Protein AF-A0A402AEP1-F1 (afdb_monomer_lite)

Structure (mmCIF, N/CA/C/O backbone):
data_AF-A0A402AEP1-F1
#
_entry.id   AF-A0A402AEP1-F1
#
loop_
_atom_site.group_PDB
_atom_site.id
_atom_site.type_symbol
_atom_site.label_atom_id
_atom_site.label_alt_id
_atom_site.label_comp_id
_atom_site.label_asym_id
_atom_site.label_entity_id
_atom_site.label_seq_id
_atom_site.pdbx_PDB_ins_code
_atom_site.Cartn_x
_atom_site.Cartn_y
_atom_site.Cartn_z
_atom_site.occupancy
_atom_site.B_iso_or_equiv
_atom_site.auth_seq_id
_atom_site.auth_comp_id
_atom_site.auth_asym_id
_atom_site.auth_atom_id
_atom_site.pdbx_PDB_model_num
ATOM 1 N N . MET A 1 1 ? 5.144 -65.827 -8.231 1.00 48.34 1 MET A N 1
ATOM 2 C CA . MET A 1 1 ? 3.894 -65.039 -8.249 1.00 48.34 1 MET A CA 1
ATOM 3 C C . MET A 1 1 ? 4.328 -63.695 -7.730 1.00 48.34 1 MET A C 1
ATOM 5 O O . MET A 1 1 ? 4.492 -63.566 -6.528 1.00 48.34 1 MET A O 1
ATOM 9 N N . ASP A 1 2 ? 4.605 -62.756 -8.628 1.00 42.00 2 ASP A N 1
ATOM 10 C CA . ASP A 1 2 ? 5.219 -61.479 -8.277 1.00 42.00 2 ASP A CA 1
ATOM 11 C C . ASP A 1 2 ? 4.468 -60.397 -9.051 1.00 42.00 2 ASP A C 1
ATOM 13 O O . ASP A 1 2 ? 4.594 -60.253 -10.266 1.00 42.00 2 ASP A O 1
ATOM 17 N N . THR A 1 3 ? 3.559 -59.731 -8.346 1.00 48.81 3 THR A N 1
ATOM 18 C CA . THR A 1 3 ? 2.696 -58.660 -8.849 1.00 48.81 3 THR A CA 1
ATOM 19 C C . THR A 1 3 ? 3.521 -57.423 -9.202 1.00 48.81 3 THR A C 1
ATOM 21 O O . THR A 1 3 ? 3.992 -56.712 -8.316 1.00 48.81 3 THR A O 1
ATOM 24 N N . LEU A 1 4 ? 3.646 -57.143 -10.502 1.00 44.16 4 LEU A N 1
ATOM 25 C CA . LEU A 1 4 ? 4.056 -55.851 -11.058 1.00 44.16 4 LEU A CA 1
ATOM 26 C C . LEU A 1 4 ? 2.947 -54.813 -10.808 1.00 44.16 4 LEU A C 1
ATOM 28 O O . LEU A 1 4 ? 2.055 -54.643 -11.634 1.00 44.16 4 LEU A O 1
ATOM 32 N N . ASN A 1 5 ? 2.996 -54.115 -9.673 1.00 37.44 5 ASN A N 1
ATOM 33 C CA . ASN A 1 5 ? 2.285 -52.848 -9.492 1.00 37.44 5 ASN A CA 1
ATOM 34 C C . ASN A 1 5 ? 3.248 -51.708 -9.837 1.00 37.44 5 ASN A C 1
ATOM 36 O O . ASN A 1 5 ? 3.984 -51.219 -8.981 1.00 37.44 5 ASN A O 1
ATOM 40 N N . GLY A 1 6 ? 3.272 -51.315 -11.111 1.00 43.47 6 GLY A N 1
ATOM 41 C CA . GLY A 1 6 ? 3.854 -50.033 -11.502 1.00 43.47 6 GLY A CA 1
ATOM 42 C C . GLY A 1 6 ? 3.000 -48.894 -10.926 1.00 43.47 6 GLY A C 1
ATOM 43 O O . GLY A 1 6 ? 1.772 -48.996 -10.969 1.00 43.47 6 GLY A O 1
ATOM 44 N N . PRO A 1 7 ? 3.593 -47.830 -10.361 1.00 48.28 7 PRO A N 1
ATOM 45 C CA . PRO A 1 7 ? 2.818 -46.714 -9.839 1.00 48.28 7 PRO A CA 1
ATOM 46 C C . PRO A 1 7 ? 2.065 -46.015 -10.979 1.00 48.28 7 PRO A C 1
ATOM 48 O O . PRO A 1 7 ? 2.657 -45.603 -11.977 1.00 48.28 7 PRO A O 1
ATOM 51 N N . GLN A 1 8 ? 0.745 -45.905 -10.817 1.00 45.00 8 GLN A N 1
ATOM 52 C CA . GLN A 1 8 ? -0.141 -45.136 -11.684 1.00 45.00 8 GLN A CA 1
ATOM 53 C C . GLN A 1 8 ? 0.349 -43.685 -11.771 1.00 45.00 8 GLN A C 1
ATOM 55 O O . GLN A 1 8 ? 0.468 -42.994 -10.758 1.00 45.00 8 GLN A O 1
ATOM 60 N N . SER A 1 9 ? 0.612 -43.216 -12.990 1.00 43.06 9 SER A N 1
ATOM 61 C CA . SER A 1 9 ? 0.821 -41.803 -13.285 1.00 43.06 9 SER A CA 1
ATOM 62 C C . SER A 1 9 ? -0.471 -41.035 -13.008 1.00 43.06 9 SER A C 1
ATOM 64 O O . SER A 1 9 ? -1.369 -40.988 -13.845 1.00 43.06 9 SER A O 1
ATOM 66 N N . ASN A 1 10 ? -0.565 -40.421 -11.830 1.00 42.53 10 ASN A N 1
ATOM 67 C CA . ASN A 1 10 ? -1.491 -39.319 -11.597 1.00 42.53 10 ASN A CA 1
ATOM 68 C C . ASN A 1 10 ? -0.994 -38.132 -12.421 1.00 42.53 10 ASN A C 1
ATOM 70 O O . ASN A 1 10 ? -0.123 -37.385 -11.986 1.00 42.53 10 ASN A O 1
ATOM 74 N N . HIS A 1 11 ? -1.503 -38.003 -13.640 1.00 44.72 11 HIS A N 1
ATOM 75 C CA . HIS A 1 11 ? -1.398 -36.780 -14.418 1.00 44.72 11 HIS A CA 1
ATOM 76 C C . HIS A 1 11 ? -2.416 -35.798 -13.814 1.00 44.72 11 HIS A C 1
ATOM 78 O O . HIS A 1 11 ? -3.614 -36.068 -13.922 1.00 44.72 11 HIS A O 1
ATOM 84 N N . PRO A 1 12 ? -2.018 -34.716 -13.121 1.00 44.16 12 PRO A N 1
ATOM 85 C CA . PRO A 1 12 ? -2.980 -33.686 -12.775 1.00 44.16 12 PRO A CA 1
ATOM 86 C C . PRO A 1 12 ? -3.431 -32.987 -14.064 1.00 44.16 12 PRO A C 1
ATOM 88 O O . PRO A 1 12 ? -2.636 -32.676 -14.953 1.00 44.16 12 PRO A O 1
ATOM 91 N N . ASP A 1 13 ? -4.741 -32.827 -14.165 1.00 45.31 13 ASP A N 1
ATOM 92 C CA . ASP A 1 13 ? -5.471 -32.156 -15.231 1.00 45.31 13 ASP A CA 1
ATOM 93 C C . ASP A 1 13 ? -4.985 -30.694 -15.412 1.00 45.31 13 ASP A C 1
ATOM 95 O O . ASP A 1 13 ? -4.808 -29.991 -14.413 1.00 45.31 13 ASP A O 1
ATOM 99 N N . PRO A 1 14 ? -4.742 -30.202 -16.645 1.00 46.75 14 PRO A N 1
ATOM 100 C CA . PRO A 1 14 ? -4.286 -28.829 -16.876 1.00 46.75 14 PRO A CA 1
ATOM 101 C C . PRO A 1 14 ? -5.398 -27.768 -16.750 1.00 46.75 14 PRO A C 1
ATOM 103 O O . PRO A 1 14 ? -5.116 -26.576 -16.876 1.00 46.75 14 PRO A O 1
ATOM 106 N N . ALA A 1 15 ? -6.655 -28.140 -16.485 1.00 43.97 15 ALA A N 1
ATOM 107 C CA . ALA A 1 15 ? -7.776 -27.206 -16.403 1.00 43.97 15 ALA A CA 1
ATOM 108 C C . ALA A 1 15 ? -8.049 -26.727 -14.969 1.00 43.97 15 ALA A C 1
ATOM 110 O O . ALA A 1 15 ? -9.167 -26.796 -14.464 1.00 43.97 15 ALA A O 1
ATOM 111 N N . SER A 1 16 ? -7.025 -26.200 -14.303 1.00 42.53 16 SER A N 1
ATOM 112 C CA . SER A 1 16 ? -7.179 -25.310 -13.144 1.00 42.53 16 SER A CA 1
ATOM 113 C C . SER A 1 16 ? -5.925 -24.462 -12.973 1.00 42.53 16 SER A C 1
ATOM 115 O O . SER A 1 16 ? -5.325 -24.407 -11.904 1.00 42.53 16 SER A O 1
ATOM 117 N N . SER A 1 17 ? -5.527 -23.768 -14.042 1.00 40.47 17 SER A N 1
ATOM 118 C CA . SER A 1 17 ? -4.608 -22.635 -13.931 1.00 40.47 17 SER A CA 1
ATOM 119 C C . SER A 1 17 ? -5.361 -21.475 -13.264 1.00 40.47 17 SER A C 1
ATOM 121 O O . SER A 1 17 ? -5.720 -20.487 -13.900 1.00 40.47 17 SER A O 1
ATOM 123 N N . GLN A 1 18 ? -5.678 -21.627 -11.974 1.00 41.16 18 GLN A N 1
ATOM 124 C CA . GLN A 1 18 ? -6.009 -20.490 -11.129 1.00 41.16 18 GLN A CA 1
ATOM 125 C C . GLN A 1 18 ? -4.783 -19.585 -11.145 1.00 41.16 18 GLN A C 1
ATOM 127 O O . GLN A 1 18 ? -3.665 -20.029 -10.888 1.00 41.16 18 GLN A O 1
ATOM 132 N N . TYR A 1 19 ? -4.991 -18.337 -11.536 1.00 41.31 19 TYR A N 1
ATOM 133 C CA . TYR A 1 19 ? -3.970 -17.306 -11.557 1.00 41.31 19 TYR A CA 1
ATOM 134 C C . TYR A 1 19 ? -3.502 -17.081 -10.114 1.00 41.31 19 TYR A C 1
ATOM 136 O O . TYR A 1 19 ? -4.135 -16.354 -9.354 1.00 41.31 19 TYR A O 1
ATOM 144 N N . VAL A 1 20 ? -2.438 -17.766 -9.703 1.00 39.94 20 VAL A N 1
ATOM 145 C CA . VAL A 1 20 ? -1.776 -17.503 -8.426 1.00 39.94 20 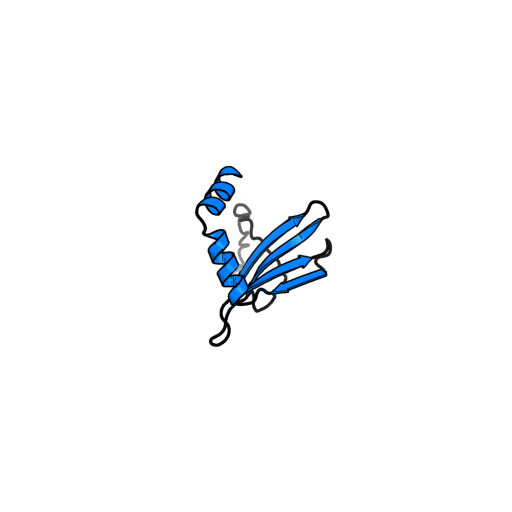VAL A CA 1
ATOM 146 C C . VAL A 1 20 ? -0.808 -16.353 -8.695 1.00 39.94 20 VAL A C 1
ATOM 148 O O . VAL A 1 20 ? 0.113 -16.546 -9.494 1.00 39.94 20 VAL A O 1
ATOM 151 N N . PRO A 1 21 ? -0.964 -15.159 -8.095 1.00 41.22 21 PRO A N 1
ATOM 152 C CA . PRO A 1 21 ? 0.108 -14.177 -8.110 1.00 41.22 21 PRO A CA 1
ATOM 153 C C . PRO A 1 21 ? 1.249 -14.731 -7.249 1.00 41.22 21 PRO A C 1
ATOM 155 O O . PRO A 1 21 ? 1.328 -14.496 -6.048 1.00 41.22 21 PRO A O 1
ATOM 158 N N . ALA A 1 22 ? 2.116 -15.533 -7.859 1.00 40.19 22 ALA A N 1
ATOM 159 C CA . ALA A 1 22 ? 3.338 -16.007 -7.238 1.00 40.19 22 ALA A CA 1
ATOM 160 C C . ALA A 1 22 ? 4.379 -14.883 -7.298 1.00 40.19 22 ALA A C 1
ATOM 162 O O . ALA A 1 22 ? 5.248 -14.869 -8.168 1.00 40.19 22 ALA A O 1
ATOM 163 N N . PHE A 1 23 ? 4.292 -13.927 -6.373 1.00 48.62 23 PHE A N 1
ATOM 164 C CA . PHE A 1 23 ? 5.415 -13.043 -6.073 1.00 48.62 23 PHE A CA 1
ATOM 165 C C . PHE A 1 23 ? 6.289 -13.726 -5.023 1.00 48.62 23 PHE A C 1
ATOM 167 O O . PHE A 1 23 ? 6.132 -13.540 -3.820 1.00 48.62 23 PHE A O 1
ATOM 174 N N . ASN A 1 24 ? 7.212 -14.561 -5.501 1.00 36.44 24 ASN A N 1
ATOM 175 C CA . ASN A 1 24 ? 8.299 -15.099 -4.691 1.00 36.44 24 ASN A CA 1
ATOM 176 C C . ASN A 1 24 ? 9.292 -13.974 -4.363 1.00 36.44 24 ASN A C 1
ATOM 178 O O . ASN A 1 24 ? 10.321 -13.826 -5.009 1.00 36.44 24 ASN A O 1
ATOM 182 N N . HIS A 1 25 ? 8.977 -13.193 -3.337 1.00 40.03 25 HIS A N 1
ATOM 183 C CA . HIS A 1 25 ? 9.959 -12.537 -2.483 1.00 40.03 25 HIS A CA 1
ATOM 184 C C . HIS A 1 25 ? 9.388 -12.575 -1.066 1.00 40.03 25 HIS A C 1
ATOM 186 O O . HIS A 1 25 ? 8.604 -11.718 -0.670 1.00 40.03 25 HIS A O 1
ATOM 192 N N . HIS A 1 26 ? 9.734 -13.625 -0.316 1.00 39.53 26 HIS A N 1
ATOM 193 C CA . HIS A 1 26 ? 9.402 -13.732 1.102 1.00 39.53 26 HIS A CA 1
ATOM 194 C C . HIS A 1 26 ? 10.119 -12.618 1.873 1.00 39.53 26 HIS A C 1
ATOM 196 O O . HIS A 1 26 ? 11.237 -12.789 2.357 1.00 39.53 26 HIS A O 1
ATOM 202 N N . ILE A 1 27 ? 9.459 -11.475 2.022 1.00 51.12 27 ILE A N 1
ATOM 203 C CA . ILE A 1 27 ? 9.590 -10.708 3.251 1.00 51.12 27 ILE A CA 1
ATOM 204 C C . ILE A 1 27 ? 8.810 -11.541 4.271 1.00 51.12 27 ILE A C 1
ATOM 206 O O . ILE A 1 27 ? 7.591 -11.614 4.193 1.00 51.12 27 ILE A O 1
A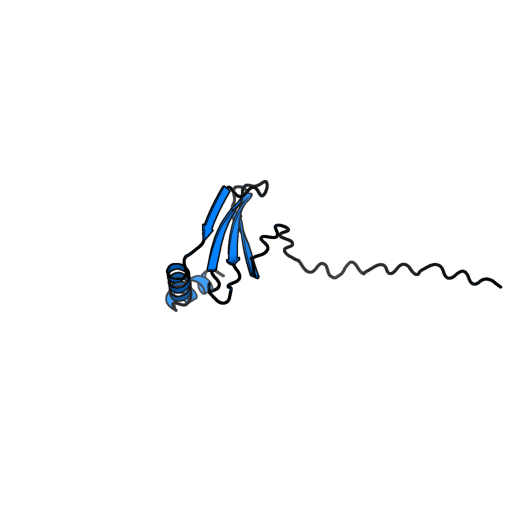TOM 210 N N . ASN A 1 28 ? 9.496 -12.227 5.189 1.00 54.69 28 ASN A N 1
ATOM 211 C CA . ASN A 1 28 ? 8.900 -13.132 6.197 1.00 54.69 28 ASN A CA 1
ATOM 212 C C . ASN A 1 28 ? 7.903 -12.448 7.167 1.00 54.69 28 ASN A C 1
ATOM 214 O O . ASN A 1 28 ? 7.475 -13.050 8.148 1.00 54.69 28 ASN A O 1
ATOM 218 N N . GLU A 1 29 ? 7.548 -11.196 6.901 1.00 61.47 29 GLU A N 1
ATOM 219 C CA . GLU A 1 29 ? 6.719 -10.323 7.716 1.00 61.47 29 GLU A CA 1
ATOM 220 C C . GLU A 1 29 ? 5.510 -9.782 6.935 1.00 61.47 29 GLU A C 1
ATOM 222 O O . GLU A 1 29 ? 4.771 -8.982 7.491 1.00 61.47 29 GLU A O 1
ATOM 227 N N . THR A 1 30 ? 5.279 -10.150 5.666 1.00 67.06 30 THR A N 1
ATOM 228 C CA . THR A 1 30 ? 4.132 -9.643 4.890 1.00 67.06 30 THR A CA 1
ATOM 229 C C . THR A 1 30 ? 2.918 -10.567 4.984 1.00 67.06 30 THR A C 1
ATOM 231 O O . THR A 1 30 ? 2.981 -11.749 4.663 1.00 67.06 30 THR A O 1
ATOM 234 N N . GLU A 1 31 ? 1.787 -10.013 5.416 1.00 65.12 31 GLU A N 1
ATOM 235 C CA . GLU A 1 31 ? 0.511 -10.729 5.523 1.00 65.12 31 GLU A CA 1
ATOM 236 C C . GLU A 1 31 ? -0.273 -10.681 4.204 1.00 65.12 31 GLU A C 1
ATOM 238 O O . GLU A 1 31 ? -0.840 -11.679 3.766 1.00 65.12 31 GLU A O 1
ATOM 243 N N . PHE A 1 32 ? -0.251 -9.526 3.532 1.00 73.12 32 PHE A N 1
ATOM 244 C CA . PHE A 1 32 ? -0.892 -9.312 2.236 1.00 73.12 32 PHE A CA 1
ATOM 245 C C . PHE A 1 32 ? -0.025 -8.417 1.358 1.00 73.12 32 PHE A C 1
ATOM 247 O O . PHE A 1 32 ? 0.564 -7.456 1.850 1.00 73.12 32 PHE A O 1
ATOM 254 N N . THR A 1 33 ? 0.012 -8.684 0.054 1.00 82.50 33 THR A N 1
ATOM 255 C CA . THR A 1 33 ? 0.702 -7.839 -0.925 1.00 82.50 33 THR A CA 1
ATOM 256 C C . THR A 1 33 ? -0.197 -7.565 -2.126 1.00 82.50 33 THR A C 1
ATOM 258 O O . THR A 1 33 ? -0.940 -8.428 -2.594 1.00 82.50 33 THR A O 1
ATOM 261 N N . TYR A 1 34 ? -0.138 -6.335 -2.628 1.00 86.31 34 TYR A N 1
ATOM 262 C CA . TYR A 1 34 ? -0.756 -5.916 -3.876 1.00 86.31 34 TYR A CA 1
ATOM 263 C C . TYR A 1 34 ? 0.283 -5.174 -4.707 1.00 86.31 34 TYR A C 1
ATOM 265 O O . TYR A 1 34 ? 0.869 -4.201 -4.238 1.00 86.31 34 TYR A O 1
ATOM 273 N N . ALA A 1 35 ? 0.510 -5.607 -5.945 1.00 87.56 35 ALA A N 1
ATOM 274 C CA . ALA A 1 35 ? 1.524 -5.021 -6.809 1.00 87.56 35 ALA A CA 1
ATOM 275 C C . ALA A 1 35 ? 0.944 -4.591 -8.157 1.00 87.56 35 ALA A C 1
ATOM 277 O O . ALA A 1 35 ? 0.128 -5.293 -8.752 1.00 87.56 35 ALA A O 1
ATOM 278 N N . ILE A 1 36 ? 1.416 -3.450 -8.656 1.00 88.19 36 ILE A N 1
ATOM 279 C CA . ILE A 1 36 ? 1.151 -2.966 -10.012 1.00 88.19 36 ILE A CA 1
ATOM 280 C C . ILE A 1 36 ? 2.464 -2.794 -10.769 1.00 88.19 36 ILE A C 1
ATOM 282 O O . ILE A 1 36 ? 3.478 -2.377 -10.205 1.00 88.19 36 ILE A O 1
ATOM 286 N N . THR A 1 37 ? 2.440 -3.056 -12.071 1.00 89.50 37 THR A N 1
ATOM 287 C CA . THR A 1 37 ? 3.568 -2.775 -12.966 1.00 89.50 37 THR A CA 1
ATOM 288 C C . THR A 1 37 ? 3.305 -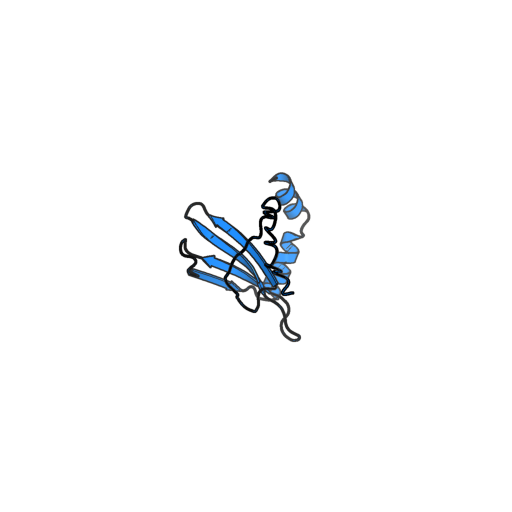1.472 -13.712 1.00 89.50 37 THR A C 1
ATOM 290 O O . THR A 1 37 ? 2.267 -1.302 -14.348 1.00 89.50 37 THR A O 1
ATOM 293 N N . ARG A 1 38 ? 4.244 -0.528 -13.625 1.00 85.94 38 ARG A N 1
ATOM 294 C CA . ARG A 1 38 ? 4.202 0.747 -14.353 1.00 85.94 38 ARG A CA 1
ATOM 295 C C . ARG A 1 38 ? 4.652 0.564 -15.806 1.00 85.94 38 ARG A C 1
ATOM 297 O O . ARG A 1 38 ? 5.299 -0.419 -16.152 1.00 85.94 38 ARG A O 1
ATOM 304 N N . ALA A 1 39 ? 4.376 1.563 -16.648 1.00 82.81 39 ALA A N 1
ATOM 305 C CA . ALA A 1 39 ? 4.731 1.552 -18.074 1.00 82.81 39 ALA A CA 1
ATOM 306 C C . ALA A 1 39 ? 6.241 1.396 -18.353 1.00 82.81 39 ALA A C 1
ATOM 308 O O . ALA A 1 39 ? 6.623 0.926 -19.416 1.00 82.81 39 ALA A O 1
ATOM 309 N N . ASN A 1 40 ? 7.103 1.761 -17.400 1.00 88.81 40 ASN A N 1
ATOM 310 C CA . ASN A 1 40 ? 8.555 1.577 -17.478 1.00 88.81 40 ASN A CA 1
ATOM 311 C C . ASN A 1 40 ? 9.032 0.226 -16.904 1.00 88.81 40 ASN A C 1
ATOM 313 O O . ASN A 1 40 ? 10.202 0.092 -16.559 1.00 88.81 40 ASN A O 1
ATOM 317 N N . HIS A 1 41 ? 8.127 -0.743 -16.742 1.00 90.06 41 HIS A N 1
ATOM 318 C CA . HIS A 1 41 ? 8.363 -2.050 -16.122 1.00 90.06 41 HIS A CA 1
ATOM 319 C C . HIS A 1 41 ? 8.807 -2.016 -14.652 1.00 90.06 41 HIS A C 1
ATOM 321 O O . HIS A 1 41 ? 9.115 -3.063 -14.092 1.00 90.06 41 HIS A O 1
ATOM 327 N N . HIS A 1 42 ? 8.800 -0.856 -13.988 1.00 90.06 42 HIS A N 1
ATOM 328 C CA . HIS A 1 42 ? 8.984 -0.821 -12.539 1.00 90.06 42 HIS A CA 1
ATOM 329 C C . HIS A 1 42 ? 7.750 -1.403 -11.855 1.00 90.06 42 HIS A C 1
ATOM 331 O O . HIS A 1 42 ? 6.616 -1.099 -12.239 1.00 90.06 42 HIS A O 1
ATOM 337 N N . LYS A 1 43 ? 7.963 -2.191 -10.806 1.00 91.75 43 LYS A N 1
ATOM 338 C CA . LYS A 1 43 ? 6.887 -2.707 -9.959 1.00 91.75 43 LYS A CA 1
ATOM 339 C C . LYS A 1 43 ? 6.722 -1.790 -8.755 1.00 91.75 43 LYS A C 1
ATOM 341 O O . LYS A 1 43 ? 7.707 -1.382 -8.149 1.00 91.75 43 LYS A O 1
ATOM 346 N N . VAL A 1 44 ? 5.486 -1.456 -8.412 1.00 91.94 44 VAL A N 1
ATOM 347 C CA . VAL A 1 44 ? 5.151 -0.817 -7.138 1.00 91.94 44 VAL A CA 1
ATOM 348 C C . VAL A 1 44 ? 4.306 -1.792 -6.349 1.00 91.94 44 VAL A C 1
ATOM 350 O O . VAL A 1 44 ? 3.277 -2.243 -6.842 1.00 91.94 44 VAL A O 1
ATOM 353 N N . GLU A 1 45 ? 4.749 -2.109 -5.144 1.00 91.94 45 GLU A N 1
ATOM 354 C CA . GLU A 1 45 ? 4.088 -3.027 -4.230 1.00 91.94 45 GLU A CA 1
ATOM 355 C C . GLU A 1 45 ? 3.595 -2.257 -3.009 1.00 91.94 45 GLU A C 1
ATOM 357 O O . GLU A 1 45 ? 4.351 -1.499 -2.408 1.00 91.94 45 GLU A O 1
ATOM 362 N N . LEU A 1 46 ? 2.330 -2.451 -2.655 1.00 90.56 46 LEU A N 1
ATOM 363 C CA . LEU A 1 46 ? 1.765 -2.123 -1.356 1.00 90.56 46 LEU A CA 1
ATOM 364 C C . LEU A 1 46 ? 1.671 -3.427 -0.562 1.00 90.56 46 LEU A C 1
ATOM 366 O O . LEU A 1 46 ? 0.987 -4.356 -0.990 1.00 90.56 46 LEU A O 1
ATOM 370 N N . ALA A 1 47 ? 2.315 -3.491 0.596 1.00 90.25 47 ALA A N 1
ATOM 371 C CA . ALA A 1 47 ? 2.270 -4.652 1.471 1.00 90.25 47 ALA A CA 1
ATOM 372 C C . ALA A 1 47 ? 1.727 -4.290 2.856 1.00 90.25 47 ALA A C 1
ATOM 374 O O . ALA A 1 47 ? 1.952 -3.191 3.361 1.00 90.25 47 ALA A O 1
ATOM 375 N N . VAL A 1 48 ? 1.019 -5.229 3.479 1.00 87.56 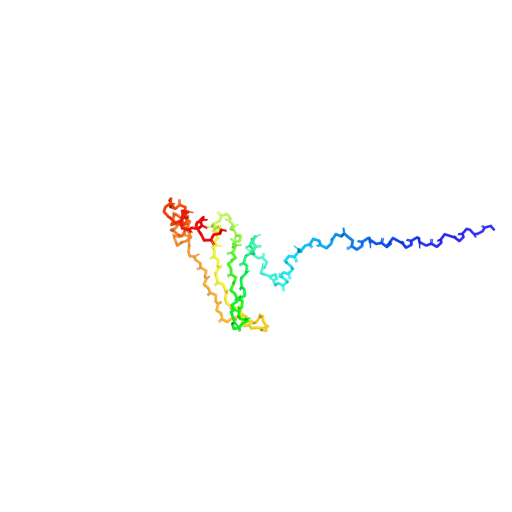48 VAL A N 1
ATOM 376 C CA . VAL A 1 48 ? 0.681 -5.200 4.902 1.00 87.56 48 VAL A CA 1
ATOM 377 C C . VAL A 1 48 ? 1.747 -5.997 5.631 1.00 87.56 48 VAL A C 1
ATOM 379 O O . VAL A 1 48 ? 1.860 -7.205 5.442 1.00 87.56 48 VAL A O 1
ATOM 382 N N . LEU A 1 49 ? 2.528 -5.317 6.458 1.00 85.94 49 LEU A N 1
ATOM 383 C CA . LEU A 1 49 ? 3.460 -5.930 7.387 1.00 85.94 49 LEU A CA 1
ATOM 384 C C . LEU A 1 49 ? 2.683 -6.416 8.610 1.00 85.94 49 LEU A C 1
ATOM 386 O O . LEU A 1 49 ? 1.920 -5.647 9.204 1.00 85.94 49 LEU A O 1
ATOM 390 N N . HIS A 1 50 ? 2.886 -7.677 8.971 1.00 81.25 50 HIS A N 1
ATOM 391 C CA . HIS A 1 50 ? 2.302 -8.313 10.136 1.00 81.25 50 HIS A CA 1
ATOM 392 C C . HIS A 1 50 ? 2.683 -7.538 11.399 1.00 81.25 50 HIS A C 1
ATOM 394 O O . HIS A 1 50 ? 3.820 -7.088 11.567 1.00 81.25 50 HIS A O 1
ATOM 400 N N . GLY A 1 51 ? 1.697 -7.353 12.270 1.00 74.19 51 GLY A N 1
ATOM 401 C CA . GLY A 1 51 ? 1.908 -6.763 13.581 1.00 74.19 51 GLY A CA 1
ATOM 402 C C . GLY A 1 51 ? 2.231 -7.824 14.627 1.00 74.19 51 GLY A C 1
ATOM 403 O O . GLY A 1 51 ? 1.777 -8.956 14.528 1.00 74.19 51 GLY A O 1
ATOM 404 N N . ASP A 1 52 ? 2.968 -7.447 15.663 1.00 79.62 52 ASP A N 1
ATOM 405 C CA . ASP A 1 52 ? 3.141 -8.240 16.876 1.00 79.62 52 ASP A CA 1
ATOM 406 C C . ASP A 1 52 ? 2.349 -7.629 18.053 1.00 79.62 52 ASP A C 1
ATOM 408 O O . ASP A 1 52 ? 1.611 -6.652 17.909 1.00 79.62 52 ASP A O 1
ATOM 412 N N . ALA A 1 53 ? 2.491 -8.204 19.251 1.00 78.06 53 ALA A N 1
ATOM 413 C CA . ALA A 1 53 ? 1.788 -7.744 20.454 1.00 78.06 53 ALA A CA 1
ATOM 414 C C . ALA A 1 53 ? 2.106 -6.285 20.855 1.00 78.06 53 ALA A C 1
ATOM 416 O O . ALA A 1 53 ? 1.369 -5.682 21.635 1.00 78.06 53 ALA A O 1
ATOM 417 N N . THR A 1 54 ? 3.205 -5.730 20.349 1.00 80.56 54 THR A N 1
ATOM 418 C CA . THR A 1 54 ? 3.723 -4.389 20.646 1.00 80.56 54 THR A CA 1
ATOM 419 C C . THR A 1 54 ? 3.733 -3.453 19.436 1.00 80.56 54 THR A C 1
ATOM 421 O O . THR A 1 54 ? 3.790 -2.237 19.611 1.00 80.56 54 THR A O 1
ATOM 424 N N . HIS A 1 55 ? 3.615 -3.991 18.223 1.00 78.75 55 HIS A N 1
ATOM 425 C CA . HIS A 1 55 ? 3.619 -3.246 16.972 1.00 78.75 55 HIS A CA 1
ATOM 426 C C . HIS A 1 55 ? 2.403 -3.651 16.143 1.00 78.75 55 HIS A C 1
ATOM 428 O O . HIS A 1 55 ? 2.361 -4.772 15.653 1.00 78.75 55 HIS A O 1
ATOM 434 N N . PRO A 1 56 ? 1.414 -2.775 15.930 1.00 81.50 56 PRO A N 1
ATOM 435 C CA . PRO A 1 56 ? 0.278 -3.117 15.084 1.00 81.50 56 PRO A CA 1
ATOM 436 C C . PRO A 1 56 ? 0.713 -3.322 13.623 1.00 81.50 56 PRO A C 1
ATOM 438 O O . PRO A 1 56 ? 1.788 -2.850 13.232 1.00 81.50 56 PRO A O 1
ATOM 441 N N . PRO A 1 57 ? -0.129 -3.968 12.797 1.00 83.00 57 PRO A N 1
ATOM 442 C CA . PRO A 1 57 ? 0.112 -4.079 11.366 1.00 83.00 57 PRO A CA 1
ATOM 443 C C . PRO A 1 57 ? 0.339 -2.709 10.723 1.00 83.00 57 PRO A C 1
ATOM 445 O O . PRO A 1 57 ? -0.300 -1.717 11.089 1.00 83.00 57 PRO A O 1
ATOM 448 N N . ARG A 1 58 ? 1.259 -2.648 9.761 1.00 86.38 58 ARG A N 1
ATOM 449 C CA . ARG A 1 58 ? 1.652 -1.406 9.074 1.00 86.38 58 ARG A CA 1
ATOM 450 C C . ARG A 1 58 ? 1.661 -1.615 7.576 1.00 86.38 58 ARG A C 1
ATOM 452 O O . ARG A 1 58 ? 1.967 -2.705 7.114 1.00 86.38 58 ARG A O 1
ATOM 459 N N . PHE A 1 59 ? 1.399 -0.563 6.814 1.00 89.00 59 PHE A N 1
ATOM 460 C CA . PHE A 1 59 ? 1.598 -0.628 5.370 1.00 89.00 59 PHE A CA 1
ATOM 461 C C . PHE A 1 59 ? 3.038 -0.286 4.998 1.00 89.00 59 PHE A C 1
ATOM 463 O O . PHE A 1 59 ? 3.632 0.637 5.559 1.00 89.00 59 PHE A O 1
ATOM 470 N N . SER A 1 60 ? 3.577 -0.976 4.002 1.00 91.38 60 SER A N 1
ATOM 471 C CA . SER A 1 60 ? 4.766 -0.547 3.279 1.00 91.38 60 SER A CA 1
ATOM 472 C C . SER A 1 60 ? 4.451 -0.363 1.802 1.00 91.38 60 SER A C 1
ATOM 474 O O . SER A 1 60 ? 3.611 -1.056 1.237 1.00 91.38 60 SER A O 1
ATOM 476 N N . ILE A 1 61 ? 5.118 0.605 1.180 1.00 92.75 61 ILE A N 1
ATOM 477 C CA . ILE A 1 61 ? 5.091 0.813 -0.263 1.00 92.75 61 ILE A CA 1
ATOM 478 C C . ILE A 1 61 ? 6.524 0.688 -0.756 1.00 92.75 61 ILE A C 1
ATOM 480 O O . ILE A 1 61 ? 7.388 1.471 -0.356 1.00 92.75 61 ILE A O 1
ATOM 484 N N . ALA A 1 62 ? 6.777 -0.291 -1.615 1.00 93.81 62 ALA A N 1
ATOM 485 C CA . ALA A 1 62 ? 8.080 -0.555 -2.198 1.00 93.81 62 ALA A CA 1
ATOM 486 C C . ALA A 1 62 ? 8.048 -0.382 -3.719 1.00 93.81 62 ALA A C 1
ATOM 488 O O . ALA A 1 62 ? 7.053 -0.666 -4.385 1.00 93.81 62 ALA A O 1
ATOM 489 N N . VAL A 1 63 ? 9.149 0.112 -4.274 1.00 93.12 63 VAL A N 1
ATOM 490 C CA . VAL A 1 63 ? 9.368 0.240 -5.714 1.00 93.12 63 VAL A CA 1
ATOM 491 C C . VAL A 1 63 ? 10.519 -0.673 -6.092 1.00 93.12 63 VAL A C 1
ATOM 493 O O . VAL A 1 63 ? 11.602 -0.575 -5.515 1.00 93.12 63 VAL A O 1
ATOM 496 N N . TYR A 1 64 ? 10.292 -1.513 -7.092 1.00 93.44 64 TYR A N 1
ATOM 497 C CA . TYR A 1 64 ? 11.278 -2.432 -7.633 1.00 93.44 64 TYR A CA 1
ATOM 498 C C . TYR A 1 64 ? 11.604 -2.070 -9.080 1.00 93.44 64 TYR A C 1
ATOM 500 O O . TYR A 1 64 ? 10.750 -1.579 -9.831 1.00 93.44 64 TYR A O 1
ATOM 508 N N . SER A 1 65 ? 12.850 -2.322 -9.464 1.00 93.31 65 SER A N 1
ATOM 509 C CA . SER A 1 65 ? 13.308 -2.246 -10.846 1.00 93.31 65 SER A CA 1
ATOM 510 C C . SER A 1 65 ? 12.643 -3.341 -11.701 1.00 93.31 65 SER A C 1
ATOM 512 O O . SER A 1 65 ? 12.017 -4.258 -11.160 1.00 93.31 65 SER A O 1
ATOM 514 N N . PRO A 1 66 ? 12.798 -3.304 -13.036 1.00 91.19 66 PRO A N 1
ATOM 515 C CA . PRO A 1 66 ? 12.339 -4.383 -13.915 1.00 91.19 66 PRO A CA 1
ATOM 516 C C . PRO A 1 66 ? 13.021 -5.736 -13.652 1.00 91.19 66 PRO A C 1
ATOM 518 O O . PRO A 1 66 ? 12.581 -6.750 -14.184 1.00 91.19 66 PRO A O 1
ATOM 521 N N . HIS A 1 67 ? 14.106 -5.745 -12.873 1.00 92.50 67 HIS A N 1
ATOM 522 C CA . HIS A 1 67 ? 14.862 -6.936 -12.483 1.00 92.50 67 HIS A CA 1
ATOM 523 C C . HIS A 1 67 ? 14.567 -7.369 -11.036 1.00 92.50 67 HIS A C 1
ATOM 525 O O . HIS A 1 67 ? 15.374 -8.070 -10.437 1.00 92.50 67 HIS A O 1
ATOM 531 N N . ASP A 1 68 ? 13.440 -6.919 -10.469 1.00 86.56 68 ASP A N 1
ATOM 532 C CA . ASP A 1 68 ? 13.005 -7.194 -9.091 1.00 86.56 68 ASP A CA 1
ATOM 533 C C . ASP A 1 68 ? 13.970 -6.696 -7.996 1.00 86.56 68 ASP A C 1
ATOM 535 O O . ASP A 1 68 ? 13.854 -7.061 -6.826 1.00 86.56 68 ASP A O 1
ATOM 539 N N . GLU A 1 69 ? 14.879 -5.776 -8.326 1.00 91.88 69 GLU A N 1
ATOM 540 C CA . GLU A 1 69 ? 15.724 -5.125 -7.325 1.00 91.88 69 GLU A CA 1
ATOM 541 C C . GLU A 1 69 ? 14.933 -4.031 -6.609 1.00 91.88 69 GLU A C 1
ATOM 543 O O . GLU A 1 69 ? 14.412 -3.113 -7.246 1.00 91.88 69 GLU A O 1
ATOM 548 N N . GLN A 1 70 ? 14.853 -4.099 -5.279 1.00 92.44 70 GLN A N 1
ATOM 549 C CA . GLN A 1 70 ? 14.201 -3.062 -4.485 1.00 92.44 70 GLN A CA 1
ATOM 550 C C . GLN A 1 70 ? 14.996 -1.755 -4.569 1.00 92.44 70 GLN A C 1
ATOM 552 O O . GLN A 1 70 ? 16.116 -1.655 -4.075 1.00 92.44 70 GLN A O 1
ATOM 557 N N . LEU A 1 71 ? 14.388 -0.734 -5.168 1.00 92.81 71 LEU A N 1
ATOM 558 C CA . LEU A 1 71 ? 14.985 0.589 -5.337 1.00 92.81 71 LEU A CA 1
ATOM 559 C C . LEU A 1 71 ? 14.668 1.504 -4.155 1.00 92.81 71 LEU A C 1
ATOM 561 O O . LEU A 1 71 ? 15.509 2.285 -3.717 1.00 92.81 71 LEU A O 1
ATOM 565 N N . GLN A 1 72 ? 13.436 1.429 -3.652 1.00 93.81 72 GLN A N 1
ATOM 566 C CA . GLN A 1 72 ? 12.963 2.263 -2.555 1.00 93.81 72 GLN A CA 1
ATOM 567 C C . GLN A 1 72 ? 11.875 1.536 -1.775 1.00 93.81 72 GLN A C 1
ATOM 569 O O . GLN A 1 72 ? 11.087 0.794 -2.351 1.00 93.81 72 GLN A O 1
ATOM 574 N N . GLN A 1 73 ? 11.799 1.801 -0.475 1.00 93.62 73 GLN A N 1
ATOM 575 C CA . GLN A 1 73 ? 10.677 1.397 0.358 1.00 93.62 73 GLN A CA 1
ATOM 576 C C . GLN A 1 73 ? 10.374 2.491 1.373 1.00 93.62 73 GLN A C 1
ATOM 578 O O . GLN A 1 73 ? 11.285 3.069 1.967 1.00 93.62 73 GLN A O 1
ATOM 583 N N . ILE A 1 74 ? 9.088 2.748 1.577 1.00 93.56 74 ILE A N 1
ATOM 584 C CA . ILE A 1 74 ? 8.583 3.502 2.717 1.00 93.56 74 ILE A CA 1
ATOM 585 C C . ILE A 1 74 ? 7.702 2.576 3.547 1.00 93.56 74 ILE A C 1
ATOM 587 O O . ILE A 1 74 ? 6.889 1.835 3.001 1.00 93.56 74 ILE A O 1
ATOM 591 N N . THR A 1 75 ? 7.863 2.610 4.864 1.00 91.69 75 THR A N 1
ATOM 592 C CA . THR A 1 75 ? 6.957 1.934 5.795 1.00 91.69 75 THR A CA 1
ATOM 593 C C . THR A 1 75 ? 6.213 3.014 6.551 1.00 91.69 75 THR A C 1
ATOM 595 O O . THR A 1 75 ? 6.839 3.860 7.187 1.00 91.69 75 THR A O 1
ATOM 598 N N . LEU A 1 76 ? 4.888 2.997 6.461 1.00 90.69 76 LEU A N 1
ATOM 599 C CA . LEU A 1 76 ? 4.047 3.959 7.150 1.00 90.69 76 LEU A CA 1
ATOM 600 C C . LEU A 1 76 ? 4.101 3.692 8.654 1.00 90.69 76 LEU A C 1
ATOM 602 O O . LEU A 1 76 ? 4.007 2.551 9.119 1.00 90.69 76 LEU A O 1
ATOM 606 N N . SER A 1 77 ? 4.216 4.763 9.431 1.00 89.50 77 SER A N 1
ATOM 607 C CA . SER A 1 77 ? 3.970 4.709 10.865 1.00 89.50 77 SER A CA 1
ATOM 608 C C . SER A 1 77 ? 2.522 4.300 11.147 1.00 89.50 77 SER A C 1
ATOM 610 O O . SER A 1 77 ? 1.652 4.298 10.269 1.00 89.50 77 SER A O 1
ATOM 612 N N . GLN A 1 78 ? 2.236 3.982 12.408 1.00 84.44 78 GLN A N 1
ATOM 613 C CA . GLN A 1 78 ? 0.870 3.694 12.835 1.00 84.44 78 GLN A CA 1
ATOM 614 C C . GLN A 1 78 ? -0.068 4.880 12.560 1.00 84.44 78 GLN A C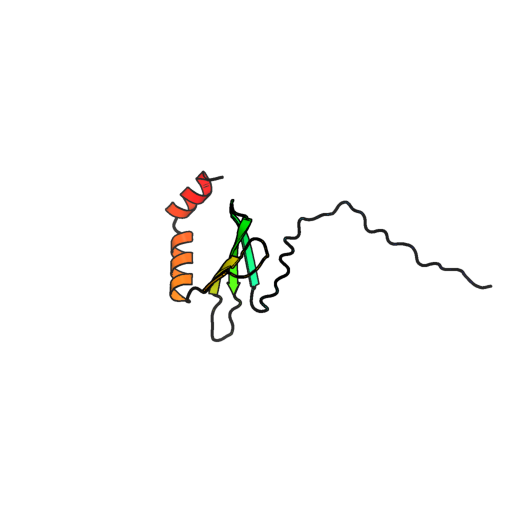 1
ATOM 616 O O . GLN A 1 78 ? -1.167 4.685 12.052 1.00 84.44 78 GLN A O 1
ATOM 621 N N . GLN A 1 79 ? 0.367 6.111 12.850 1.00 89.31 79 GLN A N 1
ATOM 622 C CA . GLN A 1 79 ? -0.456 7.304 12.642 1.00 89.31 79 GLN A CA 1
ATOM 623 C C . GLN A 1 79 ? -0.746 7.540 11.155 1.00 89.31 79 GLN A C 1
ATOM 625 O O . GLN A 1 79 ? -1.884 7.834 10.792 1.00 89.31 79 GLN A O 1
ATOM 630 N N . GLU A 1 80 ? 0.257 7.369 10.293 1.00 90.38 80 GLU A N 1
ATOM 631 C CA . GLU A 1 80 ? 0.095 7.495 8.840 1.00 90.38 80 GLU A CA 1
ATOM 632 C C . GLU A 1 80 ? -0.801 6.393 8.275 1.00 90.38 80 GLU A C 1
ATOM 634 O O . GLU A 1 80 ? -1.659 6.673 7.443 1.00 90.38 80 GLU A O 1
ATOM 639 N N . THR A 1 81 ? -0.660 5.164 8.775 1.00 86.44 81 THR A N 1
ATOM 640 C CA . THR A 1 81 ? -1.523 4.032 8.420 1.00 86.44 81 THR A CA 1
ATOM 641 C C . THR A 1 81 ? -2.984 4.329 8.762 1.00 86.44 81 THR A C 1
ATOM 643 O O . THR A 1 81 ? -3.853 4.209 7.898 1.00 86.44 81 THR A O 1
ATOM 646 N N . THR A 1 82 ? -3.263 4.790 9.984 1.00 86.81 82 THR A N 1
ATOM 647 C CA . THR A 1 82 ? -4.618 5.170 10.409 1.00 86.81 82 THR A CA 1
ATOM 648 C C . THR A 1 82 ? -5.172 6.325 9.576 1.00 86.81 82 THR A C 1
ATOM 650 O O . THR A 1 82 ? -6.338 6.305 9.181 1.00 86.81 82 THR A O 1
ATOM 653 N N . CYS A 1 83 ? -4.345 7.332 9.283 1.00 89.19 83 CYS A N 1
ATOM 654 C CA . CYS A 1 83 ? -4.738 8.468 8.453 1.00 89.19 83 CYS A CA 1
ATOM 655 C C . CYS A 1 83 ? -5.102 8.017 7.031 1.00 89.19 83 CYS A C 1
ATOM 657 O O . CYS A 1 83 ? -6.170 8.365 6.531 1.00 89.19 83 CYS A O 1
ATOM 659 N N . LEU A 1 84 ? -4.267 7.172 6.417 1.00 85.75 84 LEU A N 1
ATOM 660 C CA . LEU A 1 84 ? -4.507 6.619 5.088 1.00 85.75 84 LEU A CA 1
ATOM 661 C C . LEU A 1 84 ? -5.791 5.787 5.052 1.00 85.75 84 LEU A C 1
ATOM 663 O O . LEU A 1 84 ? -6.610 5.980 4.163 1.00 85.75 84 LEU A O 1
ATOM 667 N N . GLN A 1 85 ? -6.009 4.907 6.032 1.00 84.00 85 GLN A N 1
ATOM 668 C CA . GLN A 1 85 ? -7.252 4.138 6.128 1.00 84.00 85 GLN A CA 1
ATOM 669 C C . GLN A 1 85 ? -8.473 5.046 6.289 1.00 84.00 85 GLN A C 1
ATOM 671 O O . GLN A 1 85 ? -9.504 4.802 5.669 1.00 84.00 85 GLN A O 1
ATOM 676 N N . THR A 1 86 ? -8.365 6.099 7.100 1.00 88.19 86 THR A N 1
ATOM 677 C CA . THR A 1 86 ? -9.457 7.062 7.290 1.00 88.19 86 THR A CA 1
ATOM 678 C C . THR A 1 86 ? -9.782 7.765 5.977 1.00 88.19 86 THR A C 1
ATOM 680 O O . THR A 1 86 ? -10.947 7.809 5.599 1.00 88.19 86 THR A O 1
ATOM 683 N N . LEU A 1 87 ? -8.763 8.253 5.262 1.00 89.94 87 LEU A N 1
ATOM 684 C CA . LEU A 1 87 ? -8.909 8.911 3.963 1.00 89.94 87 LEU A CA 1
ATOM 685 C C . LEU A 1 87 ? -9.532 7.973 2.924 1.00 89.94 87 LEU A C 1
ATOM 687 O O . LEU A 1 87 ? -10.493 8.343 2.263 1.00 89.94 87 LEU A O 1
ATOM 691 N N . LEU A 1 88 ? -9.016 6.747 2.805 1.00 85.12 88 LEU A N 1
ATOM 692 C CA . LEU A 1 88 ? -9.516 5.768 1.840 1.00 85.12 88 LEU A CA 1
ATOM 693 C C . LEU A 1 88 ? -10.971 5.373 2.112 1.00 85.12 88 LEU A C 1
ATOM 695 O O . LEU A 1 88 ? -11.681 5.051 1.169 1.00 85.12 88 LEU A O 1
ATOM 699 N N . ASN A 1 89 ? -11.430 5.420 3.363 1.00 86.94 89 ASN A N 1
ATOM 700 C CA . ASN A 1 89 ? -12.816 5.124 3.732 1.00 86.94 89 ASN A CA 1
ATOM 701 C C . ASN A 1 89 ? -13.758 6.338 3.656 1.00 86.94 89 ASN A C 1
ATOM 703 O O . ASN A 1 89 ? -14.940 6.197 3.975 1.00 86.94 89 ASN A O 1
ATOM 707 N N . GLN A 1 90 ? -13.278 7.521 3.255 1.00 93.06 90 GLN A N 1
ATOM 708 C CA . GLN A 1 90 ? -14.160 8.671 3.055 1.00 93.06 90 GLN A CA 1
ATOM 709 C C . GLN A 1 90 ? -15.145 8.398 1.906 1.00 93.06 90 GLN A C 1
ATOM 711 O O . GLN A 1 90 ? -14.725 7.869 0.870 1.00 93.06 90 GLN A O 1
ATOM 716 N N . PRO A 1 91 ? -16.438 8.747 2.060 1.00 90.81 91 PRO A N 1
ATOM 717 C CA . PRO A 1 91 ? -17.457 8.525 1.034 1.00 90.81 91 PRO A CA 1
ATOM 718 C C . PRO A 1 91 ? -17.049 9.067 -0.337 1.00 90.81 91 PRO A C 1
ATOM 720 O O . PRO A 1 91 ? -17.148 8.353 -1.327 1.00 90.81 91 PRO A O 1
ATOM 723 N N . GLU A 1 92 ? -16.490 10.273 -0.369 1.00 91.75 92 GLU A N 1
ATOM 724 C CA . GLU A 1 92 ? -16.089 10.967 -1.589 1.00 91.75 92 GLU A CA 1
ATOM 725 C C . GLU A 1 92 ? -14.958 10.225 -2.319 1.00 91.75 92 GLU A C 1
ATOM 727 O O . GLU A 1 92 ? -14.953 10.113 -3.543 1.00 91.75 92 GLU A O 1
ATOM 732 N N . VAL A 1 93 ? -14.004 9.662 -1.568 1.00 86.12 93 VAL A N 1
ATOM 733 C CA . VAL A 1 93 ? -12.910 8.853 -2.130 1.00 86.12 93 VAL A CA 1
ATOM 734 C C . VAL A 1 93 ? -13.447 7.528 -2.670 1.00 86.12 93 VAL A C 1
ATOM 736 O O . VAL A 1 93 ? -13.033 7.076 -3.736 1.00 86.12 93 VAL A O 1
ATOM 739 N N . GLN A 1 94 ? -14.401 6.917 -1.969 1.00 84.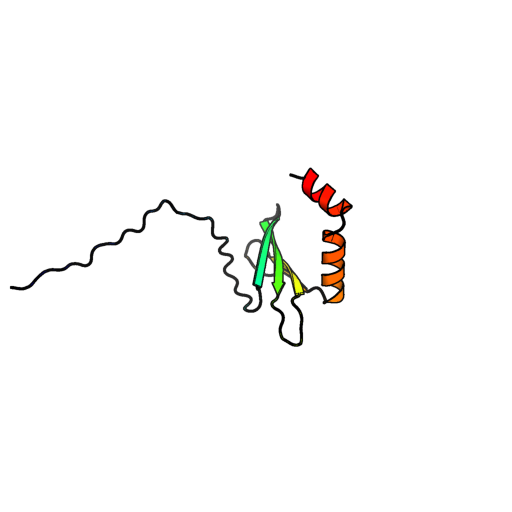81 94 GLN A N 1
ATOM 740 C CA . GLN A 1 94 ? -15.054 5.686 -2.408 1.00 84.81 94 GLN A CA 1
ATOM 741 C C . GLN A 1 94 ? -15.915 5.892 -3.661 1.00 84.81 94 GLN A C 1
ATOM 743 O O . GLN A 1 94 ? -15.980 4.993 -4.497 1.00 84.81 94 GLN A O 1
ATOM 748 N N . GLU A 1 95 ? -16.553 7.052 -3.820 1.00 87.31 95 GLU A N 1
ATOM 749 C CA . GLU A 1 95 ? -17.281 7.415 -5.042 1.00 87.31 95 GLU A CA 1
ATOM 750 C C . GLU A 1 95 ? -16.332 7.516 -6.242 1.00 87.31 95 GLU A C 1
ATOM 752 O O . GLU A 1 95 ? -16.558 6.837 -7.244 1.00 87.31 95 GLU A O 1
ATOM 757 N N . ILE A 1 96 ? -15.203 8.220 -6.096 1.00 82.44 96 ILE A N 1
ATOM 758 C CA . ILE A 1 96 ? -14.172 8.316 -7.145 1.00 82.44 96 ILE A CA 1
ATOM 759 C C . ILE A 1 96 ? -13.659 6.926 -7.545 1.00 82.44 96 ILE A C 1
ATOM 761 O O . ILE A 1 96 ? -13.544 6.611 -8.732 1.00 82.44 96 ILE A O 1
ATOM 765 N N . LEU A 1 97 ? -13.369 6.063 -6.566 1.00 74.88 97 LEU A N 1
ATOM 766 C CA . LEU A 1 97 ? -12.899 4.703 -6.838 1.00 74.88 97 LEU A CA 1
ATOM 767 C C . LEU A 1 97 ? -13.944 3.853 -7.578 1.00 74.88 97 LEU A C 1
ATOM 769 O O . LEU A 1 97 ? -13.556 2.976 -8.343 1.00 74.88 97 LEU A O 1
ATOM 773 N N . ARG A 1 98 ? -15.247 4.107 -7.397 1.00 76.12 98 ARG A N 1
ATOM 774 C CA . ARG A 1 98 ? -16.320 3.395 -8.116 1.00 76.12 98 ARG A CA 1
ATOM 775 C C . ARG A 1 98 ? -16.531 3.902 -9.537 1.00 76.12 98 ARG A C 1
ATOM 777 O O . ARG A 1 98 ? -16.831 3.094 -10.399 1.00 76.12 98 ARG A O 1
ATOM 784 N N . GLU A 1 99 ? -16.387 5.202 -9.782 1.00 73.12 99 GLU A N 1
ATOM 785 C CA . GLU A 1 99 ? -16.566 5.794 -11.119 1.00 73.12 99 GLU A CA 1
ATOM 786 C C . GLU A 1 99 ? -15.411 5.476 -12.083 1.00 73.12 99 GLU A C 1
ATOM 788 O O . GLU A 1 99 ? -15.544 5.642 -13.294 1.00 73.12 99 GLU A O 1
ATOM 793 N N . THR A 1 100 ? -14.271 5.013 -11.561 1.00 55.62 100 THR A N 1
ATOM 794 C CA . THR A 1 100 ? -13.071 4.694 -12.354 1.00 55.62 100 THR A CA 1
ATOM 795 C C . THR A 1 100 ? -13.055 3.238 -12.874 1.00 55.62 100 THR A C 1
ATOM 797 O O . THR A 1 100 ? -12.067 2.814 -13.477 1.00 55.62 100 THR A O 1
ATOM 800 N N . HIS A 1 101 ? -14.135 2.472 -12.671 1.00 47.56 101 HIS A N 1
ATOM 801 C CA . HIS A 1 101 ? -14.320 1.077 -13.106 1.00 47.56 101 HIS A CA 1
ATOM 802 C C . HIS A 1 101 ? -15.652 0.884 -13.839 1.00 47.56 101 HIS A C 1
ATOM 804 O O . HIS A 1 101 ? -15.701 -0.026 -14.699 1.00 47.56 101 HIS A O 1
#

Sequence (101 aa):
MDTLNGPQSNHPDPASSQYVPAFNHHINETEFTYAITRANHHKVELAVLHGDATHPPRFSIAVYSPHDEQLQQITLSQQETTCLQTLLNQPEVQEILRETH

pLDDT: mean 73.8, std 20.22, range [36.44, 93.81]

Organism: NCBI:txid2014872

Secondary structure (DSSP, 8-state):
-----PPP-----S-------------TTEEEEEEEE-TTS-EEEEEEEPP-SSS--EEEEEEE-TTS-EEEEEE--HHHHHHHHHHHTSHHHHHHHHHT-

Radius of gyration: 21.47 Å; chains: 1; bounding box: 33×76×39 Å

Foldseek 3Di:
DDDPPDDDPPDPDPPPPPPDPPPPDDPVFFPDKDWDQDPQRKIWIWTWGPADPVGHIWIKIWIADNVRHTPDMDIDHPVRRVVVVVVCPDPVNVVVVVVVD